Protein AF-A0A4R6DYM9-F1 (afdb_monomer_lite)

Structure (mmCIF, N/CA/C/O backbone):
data_AF-A0A4R6DYM9-F1
#
_entry.id   AF-A0A4R6DYM9-F1
#
loop_
_atom_site.group_PDB
_atom_site.id
_atom_site.type_symbol
_atom_site.label_atom_id
_atom_site.label_alt_id
_atom_site.label_comp_id
_atom_site.label_asym_id
_atom_site.label_entity_id
_atom_site.label_seq_id
_atom_site.pdbx_PDB_ins_code
_atom_site.Cartn_x
_atom_site.Cartn_y
_atom_site.Cartn_z
_atom_site.occupancy
_atom_site.B_iso_or_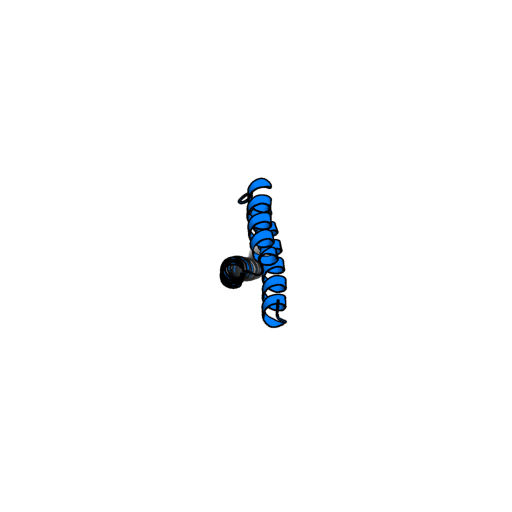equiv
_atom_site.auth_seq_id
_atom_site.auth_comp_id
_atom_site.auth_asym_id
_atom_site.auth_atom_id
_atom_site.pdbx_PDB_model_num
ATOM 1 N N . MET A 1 1 ? -11.339 -7.252 21.131 1.00 86.50 1 MET A N 1
ATOM 2 C CA . MET A 1 1 ? -11.081 -7.698 19.735 1.00 86.50 1 MET A CA 1
ATOM 3 C C . MET A 1 1 ? -10.775 -9.203 19.613 1.00 86.50 1 MET A C 1
ATOM 5 O O . MET A 1 1 ? -9.957 -9.708 20.376 1.00 86.50 1 MET A O 1
ATOM 9 N N . ASP A 1 2 ? -11.394 -9.916 18.657 1.00 93.88 2 ASP A N 1
ATOM 10 C CA . ASP A 1 2 ? -11.117 -11.343 18.376 1.00 93.88 2 ASP A CA 1
ATOM 11 C C . ASP A 1 2 ? -9.849 -11.579 17.517 1.00 93.88 2 ASP A C 1
ATOM 13 O O . ASP A 1 2 ? -9.232 -10.643 17.002 1.00 93.88 2 ASP A O 1
ATOM 17 N N . GLN A 1 3 ? -9.447 -12.846 17.349 1.00 96.56 3 GLN A N 1
ATOM 18 C CA . GLN A 1 3 ? -8.233 -13.214 16.607 1.00 96.56 3 GLN A CA 1
ATOM 19 C C . GLN A 1 3 ? -8.280 -12.837 15.116 1.00 96.56 3 GLN A C 1
ATOM 21 O O . GLN A 1 3 ? -7.250 -12.468 14.549 1.00 96.56 3 GLN A O 1
ATOM 26 N N . ARG A 1 4 ? -9.445 -12.925 14.467 1.00 95.06 4 ARG A N 1
ATOM 27 C CA . ARG A 1 4 ? -9.600 -12.597 13.043 1.00 95.06 4 ARG A CA 1
ATOM 28 C C . ARG A 1 4 ? -9.484 -11.092 12.835 1.00 95.06 4 ARG A C 1
ATOM 30 O O . ARG A 1 4 ? -8.785 -10.644 11.930 1.00 95.06 4 ARG A O 1
ATOM 37 N N . MET A 1 5 ? -10.122 -10.316 13.701 1.00 95.81 5 MET A N 1
ATOM 38 C CA . MET A 1 5 ? -10.047 -8.864 13.678 1.00 95.81 5 M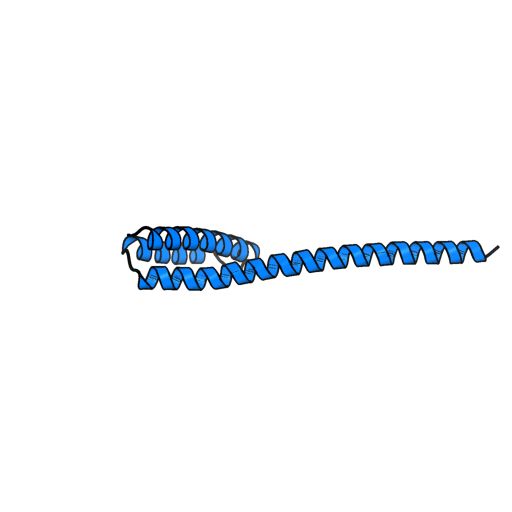ET A CA 1
ATOM 39 C C . MET A 1 5 ? -8.624 -8.382 13.979 1.00 95.81 5 MET A C 1
ATOM 41 O O . MET A 1 5 ? -8.116 -7.501 13.291 1.00 95.81 5 MET A O 1
ATOM 45 N N . LYS A 1 6 ? -7.914 -9.031 14.911 1.00 96.62 6 LYS A N 1
ATOM 46 C CA . LYS A 1 6 ? -6.493 -8.747 15.152 1.00 96.62 6 LYS A CA 1
ATOM 47 C C . LYS A 1 6 ? -5.642 -8.951 13.893 1.00 96.62 6 LYS A C 1
ATOM 49 O O . LYS A 1 6 ? -4.874 -8.066 13.529 1.00 96.62 6 LYS A O 1
ATOM 54 N N . GLN A 1 7 ? -5.818 -10.075 13.194 1.00 97.00 7 GLN A N 1
ATOM 55 C CA . GLN A 1 7 ? -5.123 -10.340 11.926 1.00 97.00 7 GLN A CA 1
ATOM 56 C C . GLN A 1 7 ? -5.437 -9.279 10.863 1.00 97.00 7 GLN A C 1
ATOM 58 O O . GLN A 1 7 ? -4.545 -8.851 10.131 1.00 97.00 7 GLN A O 1
ATOM 63 N N . MET A 1 8 ? -6.692 -8.828 10.796 1.00 96.50 8 MET A N 1
ATOM 64 C CA . MET A 1 8 ? -7.108 -7.764 9.886 1.00 96.50 8 MET A CA 1
ATOM 65 C C . MET A 1 8 ? -6.425 -6.431 10.210 1.00 96.50 8 MET A C 1
ATOM 67 O O . MET A 1 8 ? -5.947 -5.767 9.291 1.00 96.50 8 MET A O 1
ATOM 71 N N . VAL A 1 9 ? -6.328 -6.064 11.492 1.00 98.00 9 VAL A N 1
ATOM 72 C CA . VAL A 1 9 ? -5.633 -4.848 11.941 1.00 98.00 9 VAL A CA 1
ATOM 73 C C . VAL A 1 9 ? -4.137 -4.918 11.642 1.00 98.00 9 VAL A C 1
ATOM 75 O O . VAL A 1 9 ? -3.569 -3.942 11.153 1.00 98.00 9 VAL A O 1
ATOM 78 N N . ASP A 1 10 ? -3.496 -6.060 11.887 1.00 98.00 10 ASP A N 1
ATOM 79 C CA . ASP A 1 10 ? -2.068 -6.240 11.606 1.00 98.00 10 ASP A CA 1
ATOM 80 C C . ASP A 1 10 ? -1.774 -6.095 10.103 1.00 98.00 10 ASP A C 1
ATOM 82 O O . ASP A 1 10 ? -0.864 -5.361 9.710 1.00 98.00 10 ASP A O 1
ATOM 86 N N . LYS A 1 11 ? -2.601 -6.710 9.249 1.00 96.94 11 LYS A N 1
ATOM 87 C CA . LYS A 1 11 ? -2.511 -6.559 7.791 1.00 96.94 11 LYS A CA 1
ATOM 88 C C . LYS A 1 11 ? -2.789 -5.120 7.346 1.00 96.94 11 LYS A C 1
ATOM 90 O O . LYS A 1 11 ? -2.032 -4.577 6.548 1.00 96.94 11 LYS A O 1
ATOM 95 N N . MET A 1 12 ? -3.827 -4.478 7.886 1.00 98.06 12 MET A N 1
ATOM 96 C CA . MET A 1 12 ? -4.168 -3.079 7.598 1.00 98.06 12 MET A CA 1
ATOM 97 C C . MET A 1 12 ? -2.999 -2.134 7.919 1.00 98.06 12 MET A C 1
ATOM 99 O O . MET A 1 12 ? -2.681 -1.255 7.123 1.00 98.06 12 MET A O 1
ATOM 103 N N . ARG A 1 13 ? -2.307 -2.339 9.049 1.00 97.81 13 ARG A N 1
ATOM 104 C CA . ARG A 1 13 ? -1.105 -1.567 9.418 1.00 97.81 13 ARG A CA 1
ATOM 105 C C . ARG A 1 13 ? 0.050 -1.786 8.444 1.00 97.81 13 ARG A C 1
ATOM 107 O O . ARG A 1 13 ? 0.731 -0.825 8.089 1.00 97.81 13 ARG A O 1
ATOM 114 N N . ALA A 1 14 ? 0.269 -3.027 8.011 1.00 98.00 14 ALA A N 1
ATOM 115 C CA . ALA A 1 14 ? 1.297 -3.342 7.024 1.00 98.00 14 ALA A CA 1
ATOM 116 C C . ALA A 1 14 ? 1.014 -2.663 5.673 1.00 98.00 14 ALA A C 1
ATOM 118 O O . ALA A 1 14 ? 1.918 -2.065 5.085 1.00 98.00 14 ALA A O 1
ATOM 119 N N . ASP A 1 15 ? -0.240 -2.688 5.213 1.00 98.31 15 ASP A N 1
ATOM 120 C CA . ASP A 1 15 ? -0.632 -1.989 3.989 1.00 98.31 15 ASP A CA 1
ATOM 121 C C . ASP A 1 15 ? -0.494 -0.476 4.132 1.00 98.31 15 ASP A C 1
ATOM 123 O O . ASP A 1 15 ? 0.058 0.161 3.240 1.00 98.31 15 ASP A O 1
ATOM 127 N N . PHE A 1 16 ? -0.910 0.102 5.264 1.00 97.62 16 PHE A N 1
ATOM 128 C CA . PHE A 1 16 ? -0.725 1.528 5.530 1.00 97.62 16 PHE A CA 1
ATOM 129 C C . PHE A 1 16 ? 0.746 1.938 5.405 1.00 97.62 16 PHE A C 1
ATOM 131 O O . PHE A 1 16 ? 1.060 2.877 4.678 1.00 97.62 16 PHE A O 1
ATOM 138 N N . ALA A 1 17 ? 1.663 1.188 6.024 1.00 96.06 17 ALA A N 1
ATOM 139 C CA . ALA A 1 17 ? 3.097 1.455 5.927 1.00 96.06 17 ALA A CA 1
ATOM 140 C C . ALA A 1 17 ? 3.615 1.396 4.476 1.00 96.06 17 ALA A C 1
ATOM 142 O O . ALA A 1 17 ? 4.409 2.247 4.067 1.00 96.06 17 ALA A O 1
ATOM 143 N N . ARG A 1 18 ? 3.143 0.432 3.673 1.00 95.31 18 ARG A N 1
ATOM 144 C CA . ARG A 1 18 ? 3.491 0.342 2.245 1.00 95.31 18 ARG A CA 1
ATOM 145 C C . ARG A 1 18 ? 2.942 1.529 1.451 1.00 95.31 18 ARG A C 1
ATOM 147 O O . ARG A 1 18 ? 3.677 2.101 0.650 1.00 95.31 18 ARG A O 1
ATOM 154 N N . VAL A 1 19 ? 1.681 1.908 1.669 1.00 96.00 19 VAL A N 1
ATOM 155 C CA . VAL A 1 19 ? 1.051 3.056 0.997 1.00 96.00 19 VAL A CA 1
ATOM 156 C C . VAL A 1 19 ? 1.790 4.350 1.328 1.00 96.00 19 VAL A C 1
ATOM 158 O O . VAL A 1 19 ? 2.133 5.091 0.410 1.00 96.00 19 VAL A O 1
ATOM 161 N N . VAL A 1 20 ? 2.098 4.583 2.609 1.00 95.62 20 VAL A N 1
ATOM 162 C CA . VAL A 1 20 ? 2.896 5.728 3.072 1.00 95.62 20 VAL A CA 1
ATOM 163 C C . VAL A 1 20 ? 4.228 5.796 2.334 1.00 95.62 20 VAL A C 1
ATOM 165 O O . VAL A 1 20 ? 4.574 6.851 1.804 1.00 95.62 20 VAL A O 1
ATOM 168 N N . ALA A 1 21 ? 4.972 4.686 2.290 1.00 93.19 21 ALA A N 1
ATOM 169 C CA . ALA A 1 21 ? 6.285 4.646 1.653 1.00 93.19 21 ALA A CA 1
ATOM 170 C C . ALA A 1 21 ? 6.203 5.047 0.173 1.00 93.19 21 ALA A C 1
ATOM 172 O O . ALA A 1 21 ? 6.892 5.971 -0.255 1.00 93.19 21 ALA A O 1
ATOM 173 N N . VAL A 1 22 ? 5.291 4.426 -0.582 1.00 93.06 22 VAL A N 1
ATOM 174 C CA . VAL A 1 22 ? 5.130 4.704 -2.017 1.00 93.06 22 VAL A CA 1
ATOM 175 C C . VAL A 1 22 ? 4.650 6.135 -2.267 1.00 93.06 22 VAL A C 1
ATOM 177 O O . VAL A 1 22 ? 5.168 6.812 -3.153 1.00 93.06 22 VAL A O 1
ATOM 180 N N . ARG A 1 23 ? 3.679 6.634 -1.494 1.00 92.44 23 ARG A N 1
ATOM 181 C CA . ARG A 1 23 ? 3.153 7.994 -1.686 1.00 92.44 23 ARG A CA 1
ATOM 182 C C . ARG A 1 23 ? 4.169 9.070 -1.327 1.00 92.44 23 ARG A C 1
ATOM 184 O O . ARG A 1 23 ? 4.246 10.071 -2.033 1.00 92.44 23 ARG A O 1
ATOM 191 N N . LYS A 1 24 ? 4.993 8.853 -0.297 1.00 91.06 24 LYS A N 1
ATOM 192 C CA . LYS A 1 24 ? 6.129 9.733 0.022 1.00 91.06 24 LYS A CA 1
ATOM 193 C C . LYS A 1 24 ? 7.155 9.765 -1.102 1.00 91.06 24 LYS A C 1
ATOM 195 O O . LYS A 1 24 ? 7.559 10.847 -1.514 1.00 91.06 24 LYS A O 1
ATOM 200 N N . GLU A 1 25 ? 7.546 8.601 -1.621 1.00 89.81 25 GLU A N 1
ATOM 201 C CA . GLU A 1 25 ? 8.485 8.504 -2.748 1.00 89.81 25 GLU A CA 1
ATOM 202 C C . GLU A 1 25 ? 7.981 9.250 -3.991 1.00 89.81 25 GLU A C 1
ATOM 204 O O . GLU A 1 25 ? 8.774 9.830 -4.730 1.00 89.81 25 GLU A O 1
ATOM 209 N N . ARG A 1 26 ? 6.661 9.273 -4.204 1.00 88.56 26 ARG A N 1
ATOM 210 C CA . ARG A 1 26 ? 6.017 9.974 -5.324 1.00 88.56 26 ARG A CA 1
ATOM 211 C C . ARG A 1 26 ? 5.683 11.443 -5.043 1.00 88.56 26 ARG A C 1
ATOM 213 O O . ARG A 1 26 ? 5.213 12.124 -5.947 1.00 88.56 26 ARG A O 1
ATOM 220 N N . GLY A 1 27 ? 5.896 11.932 -3.818 1.00 89.50 27 GLY A N 1
ATOM 221 C CA . GLY A 1 27 ? 5.476 13.275 -3.401 1.00 89.50 27 GLY A CA 1
ATOM 222 C C . GLY A 1 27 ? 3.954 13.472 -3.370 1.00 89.50 27 GLY A C 1
ATOM 223 O O . GLY A 1 27 ? 3.486 14.604 -3.405 1.00 89.50 27 GLY A O 1
ATOM 224 N N . GLU A 1 28 ? 3.186 12.380 -3.326 1.00 88.06 28 GLU A N 1
ATOM 225 C CA . GLU A 1 28 ? 1.717 12.376 -3.322 1.00 88.06 28 GLU A CA 1
ATOM 226 C C . GLU A 1 28 ? 1.134 12.599 -1.920 1.00 88.06 28 GLU A C 1
ATOM 228 O O . GLU A 1 28 ? -0.035 12.953 -1.815 1.00 88.06 28 GLU A O 1
ATOM 233 N N . TRP A 1 29 ? 1.921 12.375 -0.858 1.00 88.81 29 TRP A N 1
ATOM 234 C CA . TRP A 1 29 ? 1.526 12.633 0.530 1.00 88.81 29 TRP A CA 1
ATOM 235 C C . TRP A 1 29 ? 2.481 13.580 1.240 1.00 88.81 29 TRP A C 1
ATOM 237 O O . TRP A 1 29 ? 3.699 13.389 1.265 1.00 88.81 29 TRP A O 1
ATOM 247 N N . THR A 1 30 ? 1.883 14.557 1.907 1.00 89.38 30 THR A N 1
ATOM 248 C CA . THR A 1 30 ? 2.512 15.363 2.944 1.00 89.38 30 THR A CA 1
ATOM 249 C C . THR A 1 30 ? 2.622 14.571 4.251 1.00 89.38 30 THR A C 1
ATOM 251 O O . THR A 1 30 ? 1.894 13.606 4.494 1.00 89.38 30 THR A O 1
ATOM 254 N N . GLN A 1 31 ? 3.520 15.002 5.143 1.00 89.19 31 GLN A N 1
ATOM 255 C CA . GLN A 1 31 ? 3.605 14.440 6.500 1.00 89.19 31 GLN A CA 1
ATOM 256 C C . GLN A 1 31 ? 2.308 14.653 7.300 1.00 89.19 31 GLN A C 1
ATOM 258 O O . GLN A 1 31 ? 1.995 13.862 8.187 1.00 89.19 31 GLN A O 1
ATOM 263 N N . THR A 1 32 ? 1.554 15.710 6.986 1.00 91.19 32 THR A N 1
ATOM 264 C CA . THR A 1 32 ? 0.269 16.004 7.626 1.00 91.19 32 THR A CA 1
ATOM 265 C C . THR A 1 32 ? -0.783 14.967 7.247 1.00 91.19 32 THR A C 1
ATOM 267 O O . THR A 1 32 ? -1.402 14.396 8.138 1.00 91.19 32 THR A O 1
ATOM 270 N N . GLU A 1 33 ? -0.929 14.650 5.958 1.00 90.69 33 GLU A N 1
ATOM 271 C CA . GLU A 1 33 ? -1.913 13.661 5.489 1.00 90.69 33 GLU A CA 1
ATOM 272 C C . GLU A 1 33 ? -1.637 12.261 6.047 1.00 90.69 33 GLU A C 1
ATOM 274 O O . GLU A 1 33 ? -2.556 11.573 6.488 1.00 90.69 33 GLU A O 1
ATOM 279 N N . GLU A 1 34 ? -0.367 11.843 6.089 1.00 92.75 34 GLU A N 1
ATOM 280 C CA . GLU A 1 34 ? 0.019 10.589 6.746 1.00 92.75 34 GLU A CA 1
ATOM 281 C C . GLU A 1 34 ? -0.428 10.568 8.212 1.00 92.75 34 GLU A C 1
ATOM 283 O O . GLU A 1 34 ? -0.981 9.568 8.677 1.00 92.75 34 GLU A O 1
ATOM 288 N N . LYS A 1 35 ? -0.187 11.664 8.939 1.00 95.06 35 LYS A N 1
ATOM 289 C CA . LYS A 1 35 ? -0.531 11.765 10.355 1.00 95.06 35 LYS A CA 1
ATOM 290 C C . LYS A 1 35 ? -2.043 11.704 10.565 1.00 95.06 35 LYS A C 1
ATOM 292 O O . LYS A 1 35 ? -2.495 10.908 11.382 1.00 95.06 35 LYS A O 1
ATOM 297 N N . GLU A 1 36 ? -2.811 12.491 9.820 1.00 95.56 36 GLU A N 1
ATOM 298 C CA . GLU A 1 36 ? -4.273 12.558 9.947 1.00 95.56 36 GLU A CA 1
ATOM 299 C C . GLU A 1 36 ? -4.934 11.206 9.652 1.00 95.56 36 GLU A C 1
ATOM 301 O O . GLU A 1 36 ? -5.782 10.738 10.415 1.00 95.56 36 GLU A O 1
ATOM 306 N N . ILE A 1 37 ? -4.501 10.524 8.587 1.00 95.25 37 ILE A N 1
ATOM 307 C CA . ILE A 1 37 ? -5.026 9.200 8.234 1.00 95.25 37 ILE A CA 1
ATOM 308 C C . ILE A 1 37 ? -4.613 8.163 9.287 1.00 95.25 37 ILE A C 1
ATOM 310 O O . ILE A 1 37 ? -5.435 7.347 9.711 1.00 95.25 37 ILE A O 1
ATOM 314 N N . GLY A 1 38 ? -3.362 8.203 9.752 1.00 95.75 38 GLY A N 1
ATOM 315 C CA . GLY A 1 38 ? -2.878 7.315 10.809 1.00 95.75 38 GLY A CA 1
ATOM 316 C C . GLY A 1 38 ? -3.652 7.478 12.121 1.00 95.75 38 GLY A C 1
ATOM 317 O O . GLY A 1 38 ? -4.004 6.482 12.758 1.00 95.75 38 GLY A O 1
ATOM 318 N N . GLU A 1 39 ? -3.972 8.715 12.505 1.00 97.75 39 GLU A N 1
ATOM 319 C CA . GLU A 1 39 ? -4.789 9.030 13.681 1.00 97.75 39 GLU A CA 1
ATOM 320 C C . GLU A 1 39 ? -6.231 8.526 13.526 1.00 97.75 39 GLU A C 1
ATOM 322 O O . GLU A 1 39 ? -6.761 7.918 14.459 1.00 97.75 39 GLU A O 1
ATOM 327 N N . ALA A 1 40 ? -6.842 8.685 12.348 1.00 96.88 40 ALA A N 1
ATOM 328 C CA . ALA A 1 40 ? -8.180 8.160 12.068 1.00 96.88 40 ALA A CA 1
ATOM 329 C C . ALA A 1 40 ? -8.239 6.623 12.162 1.00 96.88 40 ALA A C 1
ATOM 331 O O . ALA A 1 40 ? -9.154 6.064 12.774 1.00 96.88 40 ALA A O 1
ATOM 332 N N . ILE A 1 41 ? -7.233 5.929 11.621 1.00 97.38 41 ILE A N 1
ATOM 333 C CA . ILE A 1 41 ? -7.113 4.468 11.731 1.00 97.38 41 ILE A CA 1
ATOM 334 C C . ILE A 1 41 ? -6.913 4.055 13.197 1.00 97.38 41 ILE A C 1
ATOM 336 O O . ILE A 1 41 ? -7.554 3.118 13.678 1.00 97.38 41 ILE A O 1
ATOM 340 N N . ALA A 1 42 ? -6.042 4.751 13.932 1.00 97.12 42 ALA A N 1
ATOM 341 C CA . ALA A 1 42 ? -5.792 4.464 15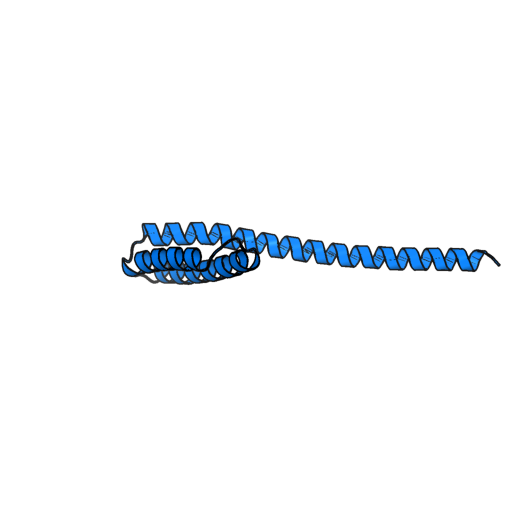.342 1.00 97.12 42 ALA A CA 1
ATOM 342 C C . ALA A 1 42 ? -7.047 4.668 16.205 1.00 97.12 42 ALA A C 1
ATOM 344 O O . ALA A 1 42 ? -7.303 3.867 17.107 1.00 97.12 42 ALA A O 1
ATOM 345 N N . ALA A 1 43 ? -7.847 5.697 15.910 1.00 97.88 43 ALA A N 1
ATOM 346 C CA . ALA A 1 43 ? -9.120 5.951 16.573 1.00 97.88 43 ALA A CA 1
ATOM 347 C C . ALA A 1 43 ? -10.128 4.818 16.327 1.00 97.88 43 ALA A C 1
ATOM 349 O O . ALA A 1 43 ? -10.707 4.320 17.293 1.00 97.88 43 ALA A O 1
ATOM 350 N N . ALA A 1 44 ? -10.270 4.348 15.082 1.00 96.94 44 ALA A N 1
ATOM 351 C CA . ALA A 1 44 ? -11.137 3.214 14.746 1.00 96.94 44 ALA A CA 1
ATOM 352 C C . ALA A 1 44 ? -10.725 1.928 15.485 1.00 96.94 44 ALA A C 1
ATOM 354 O O . ALA A 1 44 ? -11.561 1.240 16.069 1.00 96.94 44 ALA A O 1
ATOM 355 N N . VAL A 1 45 ? -9.419 1.636 15.540 1.00 97.56 45 VAL A N 1
ATOM 356 C CA . VAL A 1 45 ? -8.892 0.476 16.279 1.00 97.56 45 VAL A CA 1
ATOM 357 C C . VAL A 1 45 ? -9.145 0.606 17.781 1.00 97.56 45 VAL A C 1
ATOM 359 O O . VAL A 1 45 ? -9.537 -0.368 18.418 1.00 97.56 45 VAL A O 1
ATOM 362 N N . LYS A 1 46 ? -8.939 1.797 18.357 1.00 97.69 46 LYS A N 1
ATOM 363 C CA . LYS A 1 46 ? -9.175 2.057 19.785 1.00 97.69 46 LYS A CA 1
ATOM 364 C C . LYS A 1 46 ? -10.653 1.928 20.159 1.00 97.69 46 LYS A C 1
ATOM 366 O O . LYS A 1 46 ? -10.949 1.480 21.262 1.00 97.69 46 LYS A O 1
ATOM 371 N N . ALA A 1 47 ? -11.555 2.326 19.265 1.00 97.38 47 ALA A N 1
ATOM 372 C CA . ALA A 1 47 ? -12.996 2.187 19.447 1.00 97.38 47 ALA A CA 1
ATOM 373 C C . ALA A 1 47 ? -13.497 0.741 19.262 1.00 97.38 47 ALA A C 1
ATOM 375 O O . ALA A 1 47 ? -14.667 0.481 19.518 1.00 97.38 47 ALA A O 1
ATOM 376 N N . GLU A 1 48 ? -12.630 -0.182 18.822 1.00 96.25 48 GLU A N 1
ATOM 377 C CA . GLU A 1 48 ? -13.004 -1.523 18.358 1.00 96.25 48 GLU A CA 1
ATOM 378 C C . GLU A 1 48 ? -14.158 -1.494 17.339 1.00 96.25 48 GLU A C 1
ATOM 380 O O . GLU A 1 48 ? -15.007 -2.380 17.343 1.00 96.25 48 GLU A O 1
ATOM 385 N N . ASP A 1 49 ? -14.182 -0.482 16.464 1.00 97.31 49 ASP A N 1
ATOM 386 C CA . ASP A 1 49 ? -15.227 -0.293 15.454 1.00 97.31 49 ASP A CA 1
ATOM 387 C C . ASP A 1 49 ? -14.991 -1.249 14.268 1.00 97.31 49 ASP A C 1
ATOM 389 O O . ASP A 1 49 ? -14.073 -1.022 13.467 1.00 97.31 49 ASP A O 1
ATOM 393 N N . PRO A 1 50 ? -15.773 -2.339 14.142 1.00 95.56 50 PRO A N 1
ATOM 394 C CA . PRO A 1 50 ? -15.522 -3.349 13.125 1.00 95.56 50 PRO A CA 1
ATOM 395 C C . PRO A 1 50 ? -15.757 -2.812 11.711 1.00 95.56 50 PRO A C 1
ATOM 397 O O . PRO A 1 50 ? -15.016 -3.180 10.801 1.00 95.56 50 PRO A O 1
ATOM 400 N N . ASP A 1 51 ? -16.733 -1.924 11.523 1.00 96.81 51 ASP A N 1
ATOM 401 C CA . ASP A 1 51 ? -17.105 -1.411 10.207 1.00 96.81 51 ASP A CA 1
ATOM 402 C C . ASP A 1 51 ? -16.019 -0.472 9.681 1.00 96.81 51 ASP A C 1
ATOM 404 O O . ASP A 1 51 ? -15.602 -0.568 8.521 1.00 96.81 51 ASP A O 1
ATOM 408 N N . MET A 1 52 ? -15.476 0.377 10.556 1.00 97.50 52 MET A N 1
ATOM 409 C CA . MET A 1 52 ? -14.359 1.251 10.208 1.00 97.50 52 MET A CA 1
ATOM 410 C C . MET A 1 52 ? -13.065 0.472 9.980 1.00 97.50 52 MET A C 1
ATOM 412 O O . MET A 1 52 ? -12.346 0.762 9.022 1.00 97.50 52 MET A O 1
ATOM 416 N N . ILE A 1 53 ? -12.761 -0.533 10.809 1.00 97.69 53 ILE A N 1
ATOM 417 C CA . ILE A 1 53 ? -11.569 -1.373 10.610 1.00 97.69 53 ILE A CA 1
ATOM 418 C C . ILE A 1 53 ? -11.651 -2.115 9.271 1.00 97.69 53 ILE A C 1
ATOM 420 O O . ILE A 1 53 ? -10.672 -2.124 8.521 1.00 97.69 53 ILE A O 1
ATOM 424 N N . VAL A 1 54 ? -12.805 -2.702 8.939 1.00 97.12 54 VAL A N 1
ATOM 425 C CA . VAL A 1 54 ? -13.009 -3.392 7.656 1.00 97.12 54 VAL A CA 1
ATOM 426 C C . VAL A 1 54 ? -12.868 -2.413 6.494 1.00 97.12 54 VAL A C 1
ATOM 428 O O . VAL A 1 54 ? -12.133 -2.696 5.548 1.00 97.12 54 VAL A O 1
ATOM 431 N N . SER A 1 55 ? -13.499 -1.242 6.586 1.00 97.69 55 SER A N 1
ATOM 432 C CA . SER A 1 55 ? -13.456 -0.220 5.535 1.00 97.69 55 SER A CA 1
ATOM 433 C C . SER A 1 55 ? -12.027 0.248 5.248 1.00 97.69 55 SER A C 1
ATOM 435 O O . SER A 1 55 ? -11.587 0.236 4.095 1.00 97.69 55 SER A O 1
ATOM 437 N N . TRP A 1 56 ? -11.265 0.584 6.294 1.00 98.12 56 TRP A N 1
ATOM 438 C CA . TRP A 1 56 ? -9.855 0.954 6.156 1.00 98.12 56 TRP A CA 1
ATOM 439 C C . TRP A 1 56 ? -9.006 -0.194 5.611 1.00 98.12 56 TRP A C 1
ATOM 441 O O . TRP A 1 56 ? -8.163 0.026 4.740 1.00 98.12 56 TRP A O 1
ATOM 451 N N . SER A 1 57 ? -9.232 -1.420 6.090 1.00 97.81 57 SER A N 1
ATOM 452 C CA . SER A 1 57 ? -8.485 -2.597 5.644 1.00 97.81 57 SER A CA 1
ATOM 453 C C . SER A 1 57 ? -8.690 -2.884 4.158 1.00 97.81 57 SER A C 1
ATOM 455 O O . SER A 1 57 ? -7.712 -3.163 3.462 1.00 97.81 57 SER A O 1
ATOM 457 N N . CYS A 1 58 ? -9.926 -2.785 3.659 1.00 97.75 58 CYS A N 1
ATOM 458 C CA . CYS A 1 58 ? -10.249 -2.964 2.244 1.00 97.75 58 CYS A CA 1
ATOM 459 C C . CYS A 1 58 ? -9.609 -1.876 1.380 1.00 97.75 58 CYS A C 1
ATOM 461 O O . CYS A 1 58 ? -8.882 -2.190 0.442 1.00 97.75 58 CYS A O 1
ATOM 463 N N . TRP A 1 59 ? -9.796 -0.606 1.743 1.00 97.75 59 TRP A N 1
ATOM 464 C CA . TRP A 1 59 ? -9.235 0.509 0.980 1.00 97.75 59 TRP A CA 1
ATOM 465 C C . TRP A 1 59 ? -7.703 0.448 0.889 1.00 97.75 59 TRP A C 1
ATOM 467 O O . TRP A 1 59 ? -7.126 0.603 -0.190 1.00 97.75 59 TRP A O 1
ATOM 477 N N . LEU A 1 60 ? -7.029 0.154 2.006 1.00 98.19 60 LEU A N 1
ATOM 478 C CA . LEU A 1 60 ? -5.575 -0.006 2.027 1.00 98.19 60 LEU A CA 1
ATOM 479 C C . LEU A 1 60 ? -5.113 -1.248 1.258 1.00 98.19 60 LEU A C 1
ATOM 481 O O . LEU A 1 60 ? -4.063 -1.190 0.618 1.00 98.19 60 LEU A O 1
ATOM 485 N N . ALA A 1 61 ? -5.896 -2.335 1.264 1.00 98.19 61 ALA A N 1
ATOM 486 C CA . ALA A 1 61 ? -5.624 -3.522 0.453 1.00 98.19 61 ALA A CA 1
ATOM 487 C C . ALA A 1 61 ? -5.522 -3.174 -1.031 1.00 98.19 61 ALA A C 1
ATOM 489 O O . ALA A 1 61 ? -4.550 -3.552 -1.684 1.00 98.19 61 ALA A O 1
ATOM 490 N N . ASP A 1 62 ? -6.520 -2.454 -1.543 1.00 98.00 62 ASP A N 1
ATOM 491 C CA . ASP A 1 62 ? -6.650 -2.166 -2.969 1.00 98.00 62 ASP A CA 1
ATOM 492 C C . ASP A 1 62 ? -5.486 -1.301 -3.456 1.00 98.00 62 ASP A C 1
ATOM 494 O O . ASP A 1 62 ? -4.861 -1.593 -4.478 1.00 98.00 62 ASP A O 1
ATOM 498 N N . ILE A 1 63 ? -5.118 -0.281 -2.676 1.00 96.31 63 ILE A N 1
ATOM 499 C CA . ILE A 1 63 ? -3.983 0.593 -2.993 1.00 96.31 63 ILE A CA 1
ATOM 500 C C . ILE A 1 63 ? -2.660 -0.181 -2.903 1.00 96.31 63 ILE A C 1
ATOM 502 O O . ILE A 1 63 ? -1.828 -0.115 -3.813 1.00 96.31 63 ILE A O 1
ATOM 506 N N . SER A 1 64 ? -2.462 -0.931 -1.818 1.00 96.50 64 SER A N 1
ATOM 507 C CA . SER A 1 64 ? -1.259 -1.738 -1.582 1.00 96.50 64 SER A CA 1
ATOM 508 C C . SER A 1 64 ? -1.028 -2.748 -2.713 1.00 96.50 64 SER A C 1
ATOM 510 O O . SER A 1 64 ? 0.085 -2.843 -3.251 1.00 96.50 64 SER A O 1
ATOM 512 N N . ALA A 1 65 ? -2.096 -3.432 -3.139 1.00 95.81 65 ALA A N 1
ATOM 513 C CA . ALA A 1 65 ? -2.095 -4.378 -4.248 1.00 95.81 65 ALA A CA 1
ATOM 514 C C . ALA A 1 65 ? -1.807 -3.696 -5.591 1.00 95.81 65 ALA A C 1
ATOM 516 O O . ALA A 1 65 ? -0.978 -4.194 -6.355 1.00 95.81 65 ALA A O 1
ATOM 517 N N . ALA A 1 66 ? -2.415 -2.538 -5.866 1.00 94.50 66 ALA A N 1
ATOM 518 C CA . ALA A 1 66 ? -2.144 -1.770 -7.081 1.00 94.50 66 ALA A CA 1
ATOM 519 C C . ALA A 1 66 ? -0.665 -1.356 -7.176 1.00 94.50 66 ALA A C 1
ATOM 521 O O . ALA A 1 66 ? -0.039 -1.510 -8.228 1.00 94.50 66 ALA A O 1
ATOM 522 N N . TYR A 1 67 ? -0.067 -0.905 -6.069 1.00 93.38 67 TYR A N 1
ATOM 523 C CA . TYR A 1 67 ? 1.362 -0.593 -6.028 1.00 93.38 67 TYR A CA 1
ATOM 524 C C . TYR A 1 67 ? 2.237 -1.838 -6.204 1.00 93.38 67 TYR A C 1
ATOM 526 O O . TYR A 1 67 ? 3.229 -1.788 -6.925 1.00 93.38 67 TYR A O 1
ATOM 534 N N . ALA A 1 68 ? 1.883 -2.972 -5.592 1.00 91.69 68 ALA A N 1
ATOM 535 C CA . ALA A 1 68 ? 2.610 -4.230 -5.790 1.00 91.69 68 ALA A CA 1
ATOM 536 C C . ALA A 1 68 ? 2.564 -4.708 -7.246 1.00 91.69 68 ALA A C 1
ATOM 538 O O . ALA A 1 68 ? 3.594 -5.089 -7.805 1.00 91.69 68 ALA A O 1
ATOM 539 N N . ALA A 1 69 ? 1.396 -4.630 -7.884 1.00 91.06 69 ALA A N 1
ATOM 540 C CA . ALA A 1 69 ? 1.242 -4.948 -9.295 1.00 91.06 69 ALA A CA 1
ATOM 541 C C . ALA A 1 69 ? 2.105 -4.024 -10.165 1.00 91.06 69 ALA A C 1
ATOM 543 O O . ALA A 1 69 ? 2.845 -4.506 -11.023 1.00 91.06 69 ALA A O 1
ATOM 544 N N . PHE A 1 70 ? 2.076 -2.714 -9.905 1.00 87.94 70 PHE A N 1
ATOM 545 C CA . PHE A 1 70 ? 2.900 -1.747 -10.627 1.00 87.94 70 PHE A CA 1
ATOM 546 C C . PHE A 1 70 ? 4.399 -2.045 -10.496 1.00 87.94 70 PHE A C 1
ATOM 548 O O . PHE A 1 70 ? 5.102 -2.057 -11.508 1.00 87.94 70 PHE A O 1
ATOM 555 N N . ASP A 1 71 ? 4.888 -2.332 -9.287 1.00 86.12 71 ASP A N 1
ATOM 556 C CA . ASP A 1 71 ? 6.297 -2.661 -9.047 1.00 86.12 71 ASP A CA 1
ATOM 557 C C . ASP A 1 71 ? 6.723 -3.908 -9.825 1.00 86.12 71 ASP A C 1
ATOM 559 O O . ASP A 1 71 ? 7.766 -3.911 -10.482 1.00 86.12 71 ASP A O 1
ATOM 563 N N . LEU A 1 72 ? 5.914 -4.969 -9.778 1.00 86.81 72 LEU A N 1
ATOM 564 C CA . LEU A 1 72 ? 6.197 -6.228 -10.466 1.00 86.81 72 LEU A CA 1
ATOM 565 C C . LEU A 1 72 ? 6.187 -6.054 -11.987 1.00 86.81 72 LEU A C 1
ATOM 567 O O . LEU A 1 72 ? 7.106 -6.517 -12.669 1.00 86.81 72 LEU A O 1
ATOM 571 N N . ILE A 1 73 ? 5.189 -5.345 -12.518 1.00 89.06 73 ILE A N 1
ATOM 572 C CA . ILE A 1 73 ? 5.068 -5.074 -13.952 1.00 89.06 73 ILE A CA 1
ATOM 573 C C . ILE A 1 73 ? 6.228 -4.197 -14.423 1.00 89.06 73 ILE A C 1
ATOM 575 O O . ILE A 1 73 ? 6.870 -4.521 -15.422 1.00 89.06 73 ILE A O 1
ATOM 579 N N . THR A 1 74 ? 6.541 -3.122 -13.701 1.00 84.31 74 THR A N 1
ATOM 580 C CA . THR A 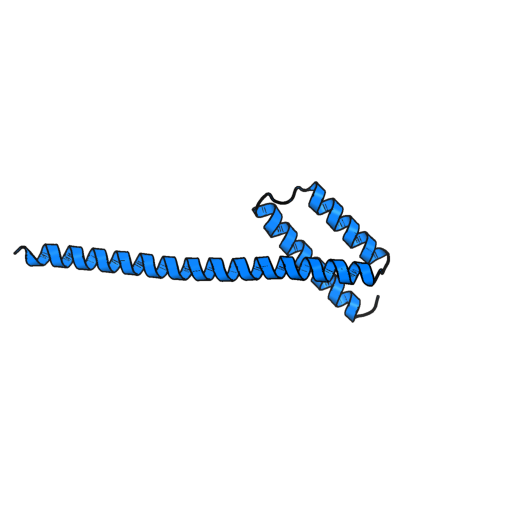1 74 ? 7.604 -2.181 -14.075 1.00 84.31 74 THR A CA 1
ATOM 581 C C . THR A 1 74 ? 8.971 -2.845 -14.002 1.00 84.31 74 THR A C 1
ATOM 583 O O . THR A 1 74 ? 9.737 -2.768 -14.962 1.00 84.31 74 THR A O 1
ATOM 586 N N . ARG A 1 75 ? 9.280 -3.567 -12.915 1.00 79.06 75 ARG A N 1
ATOM 587 C CA . ARG A 1 75 ? 10.548 -4.305 -12.784 1.00 79.06 75 ARG A CA 1
ATOM 588 C C . ARG A 1 75 ? 10.681 -5.384 -13.858 1.00 79.06 75 ARG A C 1
ATOM 590 O O . ARG A 1 75 ? 11.746 -5.500 -14.462 1.00 79.06 75 ARG A O 1
ATOM 597 N N . GLY A 1 76 ? 9.608 -6.123 -14.143 1.00 81.88 76 GLY A N 1
ATOM 598 C CA . GLY A 1 76 ? 9.586 -7.125 -15.208 1.00 81.88 76 GLY A CA 1
ATOM 599 C C . GLY A 1 76 ? 9.796 -6.517 -16.598 1.00 81.88 76 GLY A C 1
ATOM 600 O O . GLY A 1 76 ? 10.607 -7.016 -17.377 1.00 81.88 76 GLY A O 1
ATOM 601 N N . SER A 1 77 ? 9.119 -5.408 -16.900 1.00 87.62 77 SER A N 1
ATOM 602 C CA . SER A 1 77 ? 9.287 -4.673 -18.160 1.00 87.62 77 SER A CA 1
ATOM 603 C C . SER A 1 77 ? 10.699 -4.111 -18.304 1.00 87.62 77 SER A C 1
ATOM 605 O O . SER A 1 77 ? 11.331 -4.320 -19.335 1.00 87.62 77 SER A O 1
ATOM 607 N N . MET A 1 78 ? 11.247 -3.502 -17.251 1.00 87.00 78 MET A N 1
ATOM 608 C CA . MET A 1 78 ? 12.624 -2.998 -17.220 1.00 87.00 78 MET A CA 1
ATOM 609 C C . MET A 1 78 ? 13.656 -4.106 -17.448 1.00 87.00 78 MET A C 1
ATOM 611 O O . MET A 1 78 ? 14.616 -3.910 -18.193 1.00 87.00 78 MET A O 1
ATOM 615 N N . ALA A 1 79 ? 13.469 -5.278 -16.836 1.00 89.81 79 ALA A N 1
ATOM 616 C CA . ALA A 1 79 ? 14.345 -6.425 -17.054 1.00 89.81 79 ALA A CA 1
ATOM 617 C C . ALA A 1 79 ? 14.332 -6.865 -18.527 1.00 89.81 79 ALA A C 1
ATOM 619 O O . ALA A 1 79 ? 15.398 -7.004 -19.127 1.00 89.81 79 ALA A O 1
ATOM 620 N N . ARG A 1 80 ? 13.144 -6.994 -19.137 1.00 92.38 80 ARG A N 1
ATOM 621 C CA . ARG A 1 80 ? 13.011 -7.329 -20.566 1.00 92.38 80 ARG A CA 1
ATOM 622 C C . ARG A 1 80 ? 13.653 -6.278 -21.469 1.00 92.38 80 ARG A C 1
ATOM 624 O O . ARG A 1 80 ? 14.416 -6.638 -22.357 1.00 92.38 80 ARG A O 1
ATOM 631 N N . MET A 1 81 ? 13.417 -4.994 -21.201 1.00 92.88 81 MET A N 1
ATOM 632 C CA . MET A 1 81 ? 14.011 -3.896 -21.973 1.00 92.88 81 MET A CA 1
ATOM 633 C C . MET A 1 81 ? 15.540 -3.898 -21.896 1.00 92.88 81 MET A C 1
ATOM 635 O O . MET A 1 81 ? 16.206 -3.667 -22.899 1.00 92.88 81 MET A O 1
ATOM 639 N N . ARG A 1 82 ? 16.122 -4.190 -20.726 1.00 94.19 82 ARG A N 1
ATOM 640 C CA . ARG A 1 82 ? 17.583 -4.294 -20.568 1.00 94.19 82 ARG A CA 1
ATOM 641 C C . ARG A 1 82 ? 18.170 -5.466 -21.350 1.00 94.19 82 ARG A C 1
ATOM 643 O O . ARG A 1 82 ? 19.232 -5.302 -21.948 1.00 94.19 82 ARG A O 1
ATOM 650 N N . VAL A 1 83 ? 17.492 -6.616 -21.350 1.00 96.94 83 VAL A N 1
ATOM 651 C CA . VAL A 1 83 ? 17.887 -7.786 -22.151 1.00 96.94 83 VAL A CA 1
ATOM 652 C C . VAL A 1 83 ? 17.831 -7.446 -23.638 1.00 96.94 83 VAL A C 1
ATOM 654 O O . VAL A 1 83 ? 18.832 -7.611 -24.329 1.00 96.94 83 VAL A O 1
ATOM 657 N N . GLN A 1 84 ? 16.717 -6.878 -24.104 1.00 96.31 84 GLN A N 1
ATOM 658 C CA . GLN A 1 84 ? 16.559 -6.466 -25.498 1.00 96.31 84 GLN A CA 1
ATOM 659 C C . GLN A 1 84 ? 17.628 -5.448 -25.916 1.00 96.31 84 GLN A C 1
ATOM 661 O O . GLN A 1 84 ? 18.318 -5.645 -26.910 1.00 96.31 84 GLN A O 1
ATOM 666 N N . ALA A 1 85 ? 17.846 -4.401 -25.118 1.00 95.81 85 ALA A N 1
ATOM 667 C CA . ALA A 1 85 ? 18.850 -3.385 -25.414 1.00 95.81 85 ALA A CA 1
ATOM 668 C C . ALA A 1 85 ? 20.279 -3.952 -25.454 1.00 95.81 85 ALA A C 1
ATOM 670 O O . ALA A 1 85 ? 21.137 -3.401 -26.141 1.00 95.81 85 ALA A O 1
ATOM 671 N N . ARG A 1 86 ? 20.566 -5.020 -24.696 1.00 96.25 86 ARG A N 1
ATOM 672 C CA . ARG A 1 86 ? 21.849 -5.729 -24.767 1.00 96.25 86 ARG A CA 1
ATOM 673 C C . ARG A 1 86 ? 21.974 -6.503 -26.078 1.00 96.25 86 ARG A C 1
ATOM 675 O O . ARG A 1 86 ? 22.978 -6.319 -26.756 1.00 96.25 86 ARG A O 1
ATOM 682 N N . GLN A 1 87 ? 20.955 -7.280 -26.438 1.00 96.88 87 GLN A N 1
ATOM 683 C CA . GLN A 1 87 ? 20.905 -8.034 -27.693 1.00 96.88 87 GLN A CA 1
ATOM 684 C C . GLN A 1 87 ? 21.118 -7.106 -28.898 1.00 96.88 87 GLN A C 1
ATOM 686 O O . GLN A 1 87 ? 22.015 -7.315 -29.704 1.00 96.88 87 GLN A O 1
ATOM 691 N N . GLU A 1 88 ? 20.393 -5.987 -28.943 1.00 97.00 88 GLU A N 1
ATOM 692 C CA . GLU A 1 88 ? 20.506 -4.999 -30.020 1.00 97.00 88 GLU A CA 1
ATOM 693 C C . GLU A 1 88 ? 21.888 -4.331 -30.099 1.00 97.00 88 GLU A C 1
ATOM 695 O O . GLU A 1 88 ? 22.259 -3.812 -31.153 1.00 97.00 88 GLU A O 1
ATOM 700 N N . ARG A 1 89 ? 22.642 -4.252 -28.993 1.00 96.19 89 ARG A N 1
ATOM 701 C CA . ARG A 1 89 ? 24.033 -3.767 -29.022 1.00 96.19 89 ARG A CA 1
ATOM 702 C C . ARG A 1 89 ? 24.965 -4.828 -29.596 1.00 96.19 89 ARG A C 1
ATOM 704 O O . ARG A 1 89 ? 25.744 -4.502 -30.484 1.00 96.19 89 ARG A O 1
ATOM 711 N N .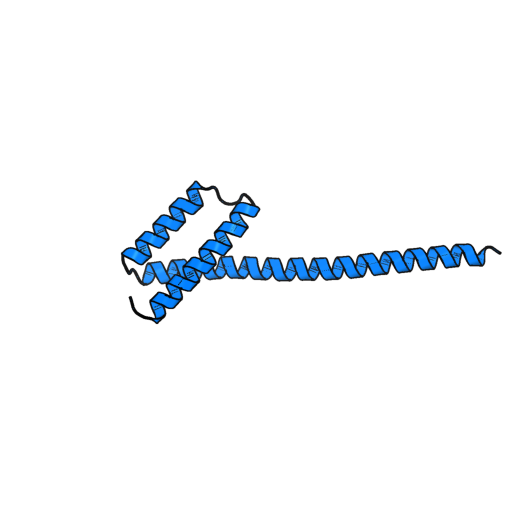 GLU A 1 90 ? 24.840 -6.068 -29.132 1.00 96.56 90 GLU A N 1
ATOM 712 C CA . GLU A 1 90 ? 25.638 -7.204 -29.610 1.00 96.56 90 GLU A CA 1
ATOM 713 C C . GLU A 1 90 ? 25.422 -7.433 -31.118 1.00 96.56 90 GLU A C 1
ATOM 715 O O . GLU A 1 90 ? 26.392 -7.539 -31.869 1.00 96.56 90 GLU A O 1
ATOM 720 N N . ASP A 1 91 ? 24.174 -7.369 -31.592 1.00 95.94 91 ASP A N 1
ATOM 721 C CA . ASP A 1 91 ? 23.834 -7.496 -33.015 1.00 95.94 91 ASP A CA 1
ATOM 722 C C . ASP A 1 91 ? 24.421 -6.348 -33.852 1.00 95.94 91 ASP A C 1
ATOM 724 O O . ASP A 1 91 ? 24.964 -6.567 -34.940 1.00 95.94 91 ASP A O 1
ATOM 728 N N . ARG A 1 92 ? 24.367 -5.108 -33.338 1.00 95.62 92 ARG A N 1
ATOM 729 C CA . ARG A 1 92 ? 24.976 -3.937 -33.995 1.00 95.62 92 ARG A CA 1
ATOM 730 C C . ARG A 1 92 ? 26.494 -4.059 -34.091 1.00 95.62 92 ARG A C 1
ATOM 732 O O . ARG A 1 92 ? 27.064 -3.732 -35.132 1.00 95.62 92 ARG A O 1
ATOM 739 N N . GLU A 1 93 ? 27.151 -4.516 -33.030 1.00 93.62 93 GLU A N 1
ATOM 740 C CA . GLU A 1 93 ? 28.600 -4.727 -33.002 1.00 93.62 93 GLU A CA 1
ATOM 741 C C . GLU A 1 93 ? 29.025 -5.846 -33.958 1.00 93.62 93 GLU A C 1
ATOM 743 O O . GLU A 1 93 ? 29.959 -5.655 -34.742 1.00 93.62 93 GLU A O 1
ATOM 748 N N . ALA A 1 94 ? 28.298 -6.968 -33.971 1.00 91.88 94 ALA A N 1
ATOM 749 C CA . ALA A 1 94 ? 28.532 -8.074 -34.895 1.00 91.88 94 ALA A CA 1
ATOM 750 C C . ALA A 1 94 ? 28.362 -7.636 -36.359 1.00 91.88 94 ALA A C 1
ATOM 752 O O . ALA A 1 94 ? 29.250 -7.868 -37.184 1.00 91.88 94 ALA A O 1
ATOM 753 N N . ALA A 1 95 ? 27.279 -6.921 -36.679 1.00 90.44 95 ALA A N 1
ATOM 754 C CA . ALA A 1 95 ? 27.053 -6.376 -38.017 1.00 90.44 95 ALA A CA 1
ATOM 755 C C . ALA A 1 95 ? 28.171 -5.405 -38.439 1.00 90.44 95 ALA A C 1
ATOM 757 O O . ALA A 1 95 ? 28.678 -5.472 -39.563 1.00 90.44 95 ALA A O 1
ATOM 758 N N . ALA A 1 96 ? 28.619 -4.537 -37.526 1.00 89.38 96 ALA A N 1
ATOM 759 C CA . ALA A 1 96 ? 29.714 -3.605 -37.781 1.00 89.38 96 ALA A CA 1
ATOM 760 C C . ALA A 1 96 ? 31.078 -4.301 -37.950 1.00 89.38 96 ALA A C 1
ATOM 762 O O . ALA A 1 96 ? 31.948 -3.768 -38.645 1.00 89.38 96 ALA A O 1
ATOM 763 N N . ALA A 1 97 ? 31.294 -5.457 -37.317 1.00 86.00 97 ALA A N 1
ATOM 764 C CA .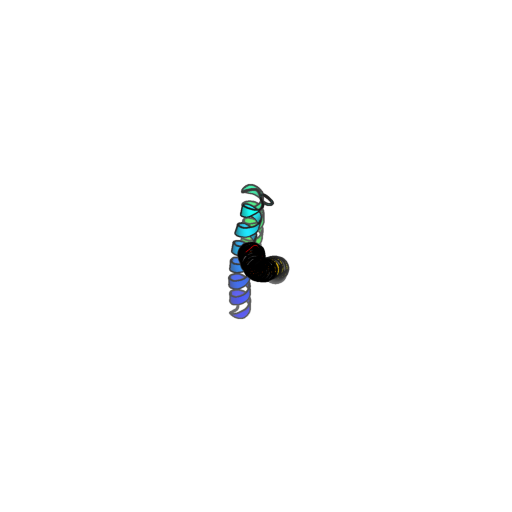 ALA A 1 97 ? 32.499 -6.267 -37.485 1.00 86.00 97 ALA A CA 1
ATOM 765 C C . ALA A 1 97 ? 32.511 -6.980 -38.847 1.00 86.00 97 ALA A C 1
ATOM 767 O O . ALA A 1 97 ? 33.511 -6.912 -39.565 1.00 86.00 97 ALA A O 1
ATOM 768 N N . VAL A 1 98 ? 31.381 -7.568 -39.255 1.00 87.31 98 VAL A N 1
ATOM 769 C CA . VAL A 1 98 ? 31.216 -8.195 -40.579 1.00 87.31 98 VAL A CA 1
ATOM 770 C C . VAL A 1 98 ? 31.422 -7.173 -41.702 1.00 87.31 98 VAL A C 1
ATOM 772 O O . VAL A 1 98 ? 32.192 -7.422 -42.630 1.00 87.31 98 VAL A O 1
ATOM 775 N N . ALA A 1 99 ? 30.831 -5.980 -41.584 1.00 81.88 99 ALA A N 1
ATOM 776 C CA . ALA A 1 99 ? 30.995 -4.904 -42.567 1.00 81.88 99 ALA A CA 1
ATOM 777 C C . ALA A 1 99 ? 32.451 -4.411 -42.709 1.00 81.88 99 ALA A C 1
ATOM 779 O O . ALA A 1 99 ? 32.841 -3.915 -43.767 1.00 81.88 99 ALA A O 1
ATOM 780 N N . ARG A 1 100 ? 33.270 -4.543 -41.656 1.00 77.19 100 ARG A N 1
ATOM 781 C CA . ARG A 1 100 ? 34.709 -4.230 -41.690 1.00 77.19 100 ARG A CA 1
ATOM 782 C C . ARG A 1 100 ? 35.547 -5.373 -42.269 1.00 77.19 100 ARG A C 1
ATOM 784 O O . ARG A 1 100 ? 36.546 -5.098 -42.925 1.00 77.19 100 ARG A O 1
ATOM 791 N N . GLY A 1 101 ? 35.145 -6.627 -42.052 1.00 71.50 101 GLY A N 1
ATOM 792 C CA . GLY A 1 101 ? 35.826 -7.818 -42.573 1.00 71.50 101 GLY A CA 1
ATOM 793 C C . GLY A 1 101 ? 35.620 -8.059 -44.073 1.00 71.50 101 GLY A C 1
ATOM 794 O O . GLY A 1 101 ? 36.542 -8.516 -44.736 1.00 71.50 101 GLY A O 1
ATOM 795 N N . GLY A 1 102 ? 34.457 -7.693 -44.625 1.00 58.59 102 GLY A N 1
ATOM 796 C CA . GLY A 1 102 ? 34.139 -7.827 -46.057 1.00 58.59 102 GLY A CA 1
ATOM 797 C C . GLY A 1 102 ? 34.712 -6.735 -46.975 1.00 58.59 102 GLY A C 1
ATOM 798 O O . GLY A 1 102 ? 34.387 -6.707 -48.156 1.00 58.59 102 GLY A O 1
ATOM 799 N N . LYS A 1 103 ? 35.530 -5.814 -46.447 1.00 56.66 103 LYS A N 1
ATOM 800 C CA . LYS A 1 103 ? 36.204 -4.737 -47.203 1.00 56.66 103 LYS A CA 1
ATOM 801 C C . LYS A 1 103 ? 37.654 -5.076 -47.606 1.00 56.66 103 LYS A C 1
ATOM 803 O O . LYS A 1 103 ? 38.410 -4.160 -47.927 1.00 56.66 103 LYS A O 1
ATOM 808 N N . ARG A 1 104 ? 38.055 -6.348 -47.550 1.00 50.28 104 ARG A N 1
ATOM 809 C CA . ARG A 1 104 ? 39.372 -6.827 -48.001 1.00 50.28 104 ARG A CA 1
ATOM 810 C C . ARG A 1 104 ? 39.269 -7.582 -49.312 1.00 50.28 104 ARG A C 1
ATOM 812 O O . ARG A 1 104 ? 38.310 -8.370 -49.438 1.00 50.28 104 ARG A O 1
#

Organism: NCBI:txid29545

Secondary structure (DSSP, 8-state):
--HHHHHHHHHHHHHHHHHHHHHHHTT---HHHHHHHHHHHHHHHHTT-HHHHHHHHHHHHHHHHHHHHHHHHHHHHHHHHHHHHHHHHHHHHHHHHHHHHTT-

Sequence (104 aa):
MDQRMKQMVDKMRADFARVVAVRKERGEWTQTEEKEIGEAIAAAVKAEDPDMIVSWSCWLADISAAYAAFDLITRGSMARMRVQARQEREDREAAAAVARGGKR

Radius of gyration: 24.34 Å; chains: 1; bounding box: 56×29×68 Å

Foldseek 3Di:
DDPVLVVLLVQLVVLLVQLVVVCVVVVNDDPVRSVVVVVQQVVCVVVVPSVSSVVSSVVSVVSSVVVVVVVVVVVVVVVVVVVVVVVVVVVVVVVVVVVVVVPD

pLDDT: mean 92.38, std 8.17, range [50.28, 98.31]